Protein AF-A0A4Y2S0K5-F1 (afdb_monomer)

Sequence (128 aa):
MKYSIQKTEIFCYFPSHVEISGNETVDAIAKFASAFLPRTLPYRDIKKSLVSNLFSVWQQKWNLQANNKLHSVKPSIGLWPILPVGQVDVKLTRLRIGHTRFTHRHLFLGQRVPRCPTCPVGFTVHRI

pLDDT: mean 81.93, std 11.36, range [36.94, 96.75]

Organism: Araneus ventricosus (NCBI:txid182803)

Mean predicted aligned error: 14.89 Å

Solvent-accessible surface area (backbone atoms only — not comparable to full-atom values): 8302 Å² total; per-residue (Å²): 137,84,87,77,81,80,81,85,84,82,90,80,88,77,73,89,88,72,79,51,65,70,60,53,52,53,49,51,51,49,53,54,55,56,68,71,48,75,83,68,76,58,66,69,58,55,50,50,52,52,50,53,51,51,52,49,56,49,39,55,59,51,66,68,40,78,87,38,59,56,36,81,74,46,76,65,89,68,84,71,85,7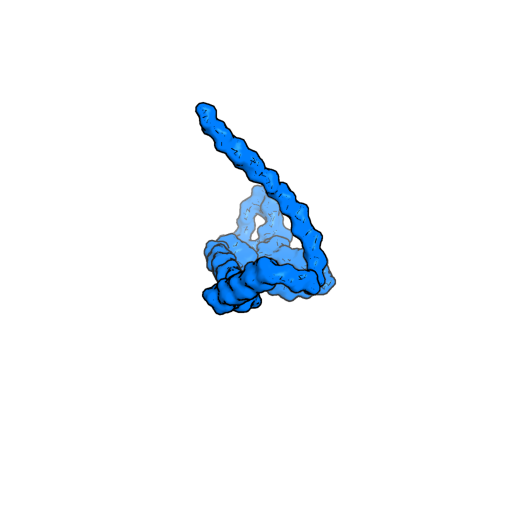9,64,96,46,67,73,56,50,55,54,50,52,32,52,66,56,34,64,41,69,88,55,42,45,30,70,81,68,77,47,72,81,63,53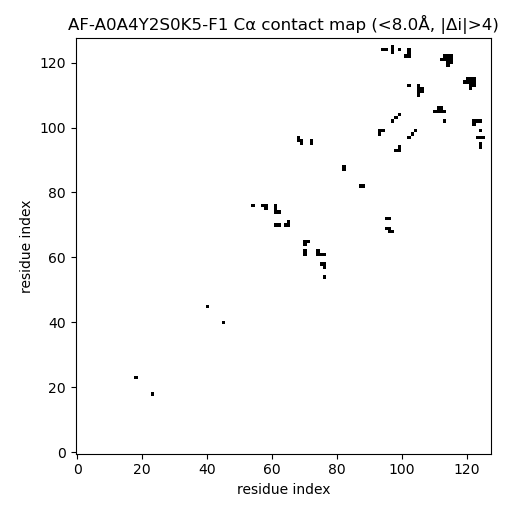,42,93,86,75,74,44,65,63,63,71,72,80,131

Secondary structure (DSSP, 8-state):
------PPP------TT---HHHHHHHHHHHHHHHSS--PPPHHHHHHHHHHHHHHHHHHHHHT-TT-HHHHH--S-SPPPPPS-HHHHHHHHHHHTT-SHHHHHHHHTTPPPPB-SSS-PBP-SS--

Radius of gyration: 32.95 Å; Cα contacts (8 Å, |Δi|>4): 56; chains: 1; bounding box: 65×52×85 Å

Structure (mmCIF, N/CA/C/O backbone):
data_AF-A0A4Y2S0K5-F1
#
_entry.id   AF-A0A4Y2S0K5-F1
#
loop_
_atom_site.group_PDB
_atom_site.id
_atom_site.type_symbol
_atom_site.label_atom_id
_atom_site.label_alt_id
_atom_site.label_comp_id
_atom_site.label_asym_id
_atom_site.label_entity_id
_atom_site.label_seq_id
_atom_site.pdbx_PDB_ins_code
_atom_site.Cartn_x
_atom_site.Cartn_y
_atom_site.Cartn_z
_atom_site.occupancy
_atom_site.B_iso_or_equiv
_atom_site.auth_seq_id
_atom_site.auth_comp_id
_atom_site.auth_asym_id
_atom_site.auth_atom_id
_atom_site.pdbx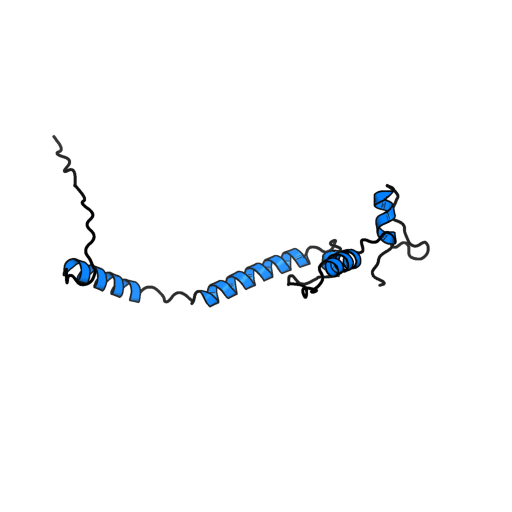_PDB_model_num
ATOM 1 N N . MET A 1 1 ? 43.615 40.748 -38.301 1.00 36.94 1 MET A N 1
ATOM 2 C CA . MET A 1 1 ? 42.308 40.297 -38.829 1.00 36.94 1 MET A CA 1
ATOM 3 C C . MET A 1 1 ? 42.240 38.781 -38.728 1.00 36.94 1 MET A C 1
ATOM 5 O O . MET A 1 1 ? 43.001 38.117 -39.416 1.00 36.94 1 MET A O 1
ATOM 9 N N . LYS A 1 2 ? 41.410 38.227 -37.835 1.00 41.44 2 LYS A N 1
ATOM 10 C CA . LYS A 1 2 ? 41.114 36.785 -37.806 1.00 41.44 2 LYS A CA 1
ATOM 11 C C . LYS A 1 2 ? 39.829 36.575 -38.605 1.00 41.44 2 LYS A C 1
ATOM 13 O O . LYS A 1 2 ? 38.783 37.055 -38.182 1.00 41.44 2 LYS A O 1
ATOM 18 N N . TYR A 1 3 ? 39.915 35.918 -39.758 1.00 44.47 3 TYR A N 1
ATOM 19 C CA . TYR A 1 3 ? 38.729 35.495 -40.499 1.00 44.47 3 TYR A CA 1
ATOM 20 C C . TYR A 1 3 ? 38.145 34.269 -39.793 1.00 44.47 3 TYR A C 1
ATOM 22 O O . TYR A 1 3 ? 38.788 33.225 -39.723 1.00 44.47 3 TYR A O 1
ATOM 30 N N . SER A 1 4 ? 36.957 34.425 -39.212 1.00 55.81 4 SER A N 1
ATOM 31 C CA . SER A 1 4 ? 36.176 33.308 -38.686 1.00 55.81 4 SER A CA 1
ATOM 32 C C . SER A 1 4 ? 35.359 32.736 -39.839 1.00 55.81 4 SER A C 1
ATOM 34 O O . SER A 1 4 ? 34.486 33.421 -40.372 1.00 55.81 4 SER A O 1
ATOM 36 N N . ILE A 1 5 ? 35.679 31.516 -40.270 1.00 63.56 5 ILE A N 1
ATOM 37 C CA . ILE A 1 5 ? 34.919 30.810 -41.305 1.00 63.56 5 ILE A CA 1
ATOM 38 C C . ILE A 1 5 ? 33.570 30.435 -40.685 1.00 63.56 5 ILE A C 1
ATOM 40 O O . ILE A 1 5 ? 33.503 29.584 -39.799 1.00 63.56 5 ILE A O 1
ATOM 44 N N . GLN A 1 6 ? 32.495 31.089 -41.123 1.00 62.91 6 GLN A N 1
ATOM 45 C CA . GLN A 1 6 ? 31.141 30.676 -40.767 1.00 62.91 6 GLN A CA 1
ATOM 46 C C . GLN A 1 6 ? 30.828 29.378 -41.515 1.00 62.91 6 GLN A C 1
ATOM 48 O O . GLN A 1 6 ? 30.751 29.361 -42.741 1.00 62.91 6 GLN A O 1
ATOM 53 N N . LYS A 1 7 ? 30.692 28.276 -40.777 1.00 74.88 7 LYS A N 1
ATOM 54 C CA . LYS A 1 7 ? 30.279 26.987 -41.328 1.00 74.88 7 LYS A CA 1
ATOM 55 C C . LYS A 1 7 ? 28.762 27.007 -41.519 1.00 74.88 7 LYS A C 1
ATOM 57 O O . LYS A 1 7 ? 28.024 27.136 -40.547 1.00 74.88 7 LYS A O 1
ATOM 62 N N . THR A 1 8 ? 28.296 26.894 -42.756 1.00 69.62 8 THR A N 1
ATOM 63 C CA . THR A 1 8 ? 26.880 26.690 -43.074 1.00 69.62 8 THR A CA 1
ATOM 64 C C . THR A 1 8 ? 26.576 25.194 -43.067 1.00 69.62 8 THR A C 1
ATOM 66 O O . THR A 1 8 ? 27.153 24.429 -43.836 1.00 69.62 8 THR A O 1
ATOM 69 N N . GLU A 1 9 ? 25.687 24.761 -42.174 1.00 73.75 9 GLU A N 1
ATOM 70 C CA . GLU A 1 9 ? 25.240 23.368 -42.079 1.00 73.75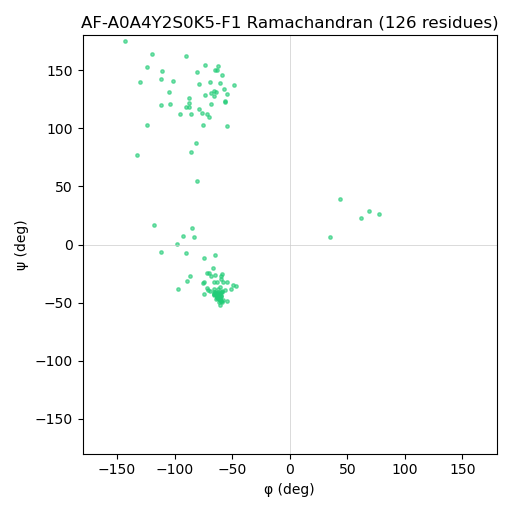 9 GLU A CA 1
ATOM 71 C C . GLU A 1 9 ? 23.840 23.241 -42.687 1.00 73.75 9 GLU A C 1
ATOM 73 O O . GLU A 1 9 ? 22.904 23.920 -42.267 1.00 73.75 9 GLU A O 1
ATOM 78 N N . ILE A 1 10 ? 23.709 22.391 -43.707 1.00 79.44 10 ILE A N 1
ATOM 79 C CA . ILE A 1 10 ? 22.442 22.101 -44.384 1.00 79.44 10 ILE A CA 1
ATOM 80 C C . ILE A 1 10 ? 22.064 20.661 -44.050 1.00 79.44 10 ILE A C 1
ATOM 82 O O . ILE A 1 10 ? 22.800 19.729 -44.373 1.00 79.44 10 ILE A O 1
ATOM 86 N N . PHE A 1 11 ? 20.906 20.475 -43.420 1.00 76.81 11 PHE A N 1
ATOM 87 C CA . PHE A 1 11 ? 20.337 19.153 -43.179 1.00 76.81 11 PHE A CA 1
ATOM 88 C C . PHE A 1 11 ? 19.494 18.738 -44.385 1.00 76.81 11 PHE A C 1
ATOM 90 O O . PHE A 1 11 ? 18.582 19.457 -44.789 1.00 76.81 11 PHE A O 1
ATOM 97 N N . CYS A 1 12 ? 19.781 17.570 -44.953 1.00 75.88 12 CYS A N 1
ATOM 98 C CA . CYS A 1 12 ? 18.973 16.958 -46.001 1.00 75.88 12 CYS A CA 1
ATOM 99 C C . CYS A 1 12 ? 18.666 15.505 -45.630 1.00 75.88 12 CYS A C 1
ATOM 101 O O . CYS A 1 12 ? 19.508 14.797 -45.078 1.00 75.88 12 CYS A O 1
ATOM 103 N N . TYR A 1 13 ? 17.435 15.079 -45.900 1.00 79.31 13 TYR A N 1
ATOM 104 C CA . TYR A 1 13 ? 16.998 13.702 -45.714 1.00 79.31 13 TYR A CA 1
ATOM 105 C C . TYR A 1 13 ? 16.896 13.030 -47.078 1.00 79.31 13 TYR A C 1
ATOM 107 O O . TYR A 1 13 ? 16.273 13.575 -47.990 1.00 79.31 13 TYR A O 1
ATOM 115 N N . PHE A 1 14 ? 17.480 11.841 -47.194 1.00 77.19 14 PHE A N 1
ATOM 116 C CA . PHE A 1 14 ? 17.372 11.005 -48.382 1.00 77.19 14 PHE A CA 1
ATOM 117 C C . PHE A 1 14 ? 16.560 9.747 -48.058 1.00 77.19 14 PHE A C 1
ATOM 119 O O . PHE A 1 14 ? 16.692 9.205 -46.957 1.00 77.19 14 PHE A O 1
ATOM 126 N N . PRO A 1 15 ? 15.724 9.270 -48.995 1.00 73.81 15 PRO A N 1
ATOM 127 C CA . PRO A 1 15 ? 14.994 8.022 -48.820 1.00 73.81 15 PRO A CA 1
ATOM 128 C C . PRO A 1 15 ? 15.950 6.825 -48.680 1.00 73.81 15 PRO A C 1
ATOM 130 O O . PRO A 1 15 ? 17.082 6.846 -49.164 1.00 73.81 15 PRO A O 1
ATOM 133 N N . SER A 1 16 ? 15.485 5.774 -47.999 1.00 67.69 16 SER A N 1
ATOM 134 C CA . SER A 1 16 ? 16.254 4.538 -47.789 1.00 67.69 16 SER A CA 1
ATOM 135 C C . SER A 1 16 ? 16.642 3.879 -49.123 1.00 67.69 16 SER A C 1
ATOM 137 O O . SER A 1 16 ? 15.848 3.904 -50.061 1.00 67.69 16 SER A O 1
ATOM 139 N N . HIS A 1 17 ? 17.821 3.242 -49.167 1.00 66.00 17 HIS A N 1
ATOM 140 C CA . HIS A 1 17 ? 18.382 2.474 -50.301 1.00 66.00 17 HIS A CA 1
ATOM 141 C C . HIS A 1 17 ? 18.988 3.262 -51.479 1.00 66.00 17 HIS A C 1
ATOM 143 O O . HIS A 1 17 ? 19.073 2.738 -52.583 1.00 66.00 17 HIS A O 1
ATOM 149 N N . VAL A 1 18 ? 19.478 4.485 -51.260 1.00 69.31 18 VAL A N 1
ATOM 150 C CA . VAL A 1 18 ? 20.174 5.269 -52.309 1.00 69.31 18 VAL A CA 1
ATOM 151 C C . VAL A 1 18 ? 21.683 4.935 -52.421 1.00 69.31 18 VAL A C 1
ATOM 153 O O . VAL A 1 18 ? 22.425 5.674 -53.048 1.00 69.31 18 VAL A O 1
ATOM 156 N N . GLU A 1 19 ? 22.163 3.833 -51.827 1.00 72.00 19 GLU A N 1
ATOM 157 C CA . GLU A 1 19 ? 23.574 3.368 -51.901 1.00 72.00 19 GLU A CA 1
ATOM 158 C C . GLU A 1 19 ? 24.628 4.487 -51.724 1.00 72.00 19 GLU A C 1
ATOM 160 O O . GLU A 1 19 ? 25.661 4.559 -52.394 1.00 72.00 19 GLU A O 1
ATOM 165 N N . ILE A 1 20 ? 24.361 5.426 -50.809 1.00 83.75 20 ILE A N 1
ATOM 166 C CA . ILE A 1 20 ? 25.313 6.488 -50.485 1.00 83.75 20 ILE A CA 1
ATOM 167 C C . ILE A 1 20 ? 26.408 5.859 -49.625 1.00 83.75 20 ILE A C 1
ATOM 169 O O . ILE A 1 20 ? 26.220 5.668 -48.425 1.00 83.75 20 ILE A O 1
ATOM 173 N N . SER A 1 21 ? 27.565 5.587 -50.228 1.00 83.62 21 SER A N 1
ATOM 174 C CA . SER A 1 21 ? 28.703 4.909 -49.583 1.00 83.62 21 SER A CA 1
ATOM 175 C C . SER A 1 21 ? 29.096 5.497 -48.213 1.00 83.62 21 SER A C 1
ATOM 177 O O . SER A 1 21 ? 29.438 4.759 -47.286 1.00 83.62 21 SER A O 1
ATOM 179 N N . GLY A 1 22 ? 28.978 6.819 -48.033 1.00 83.88 22 GLY A N 1
ATOM 180 C CA . GLY A 1 22 ? 29.198 7.486 -46.741 1.00 83.88 22 GLY A CA 1
ATOM 181 C C . GLY A 1 22 ? 28.172 7.112 -45.660 1.00 83.88 22 GLY A C 1
ATOM 182 O O . GLY A 1 22 ? 28.532 6.915 -44.502 1.00 83.88 22 GLY A O 1
ATOM 183 N N . ASN A 1 23 ? 26.898 6.958 -46.026 1.00 84.31 23 ASN A N 1
ATOM 184 C CA . ASN A 1 23 ? 25.861 6.509 -45.095 1.00 84.31 23 ASN A CA 1
ATOM 185 C C . ASN A 1 23 ? 26.025 5.026 -44.764 1.00 84.31 23 ASN A C 1
ATOM 187 O O . ASN A 1 23 ? 25.829 4.639 -43.618 1.00 84.31 23 ASN A O 1
ATOM 191 N N . GLU A 1 24 ? 26.418 4.206 -45.739 1.00 86.88 24 GLU A N 1
ATOM 192 C CA . GLU A 1 24 ? 26.666 2.776 -45.531 1.00 86.88 24 GLU A CA 1
ATOM 193 C C . GLU A 1 24 ? 27.843 2.527 -44.591 1.00 86.88 24 GLU A C 1
ATOM 195 O O . GLU A 1 24 ? 27.768 1.667 -43.718 1.00 86.88 24 GLU A O 1
ATOM 200 N N . THR A 1 25 ? 28.921 3.304 -44.723 1.00 88.00 25 THR A N 1
ATOM 201 C CA . THR A 1 25 ? 30.064 3.222 -43.804 1.00 88.00 25 THR A CA 1
ATOM 202 C C . THR A 1 25 ? 29.687 3.660 -42.395 1.00 88.00 25 THR A C 1
ATOM 204 O O . THR A 1 25 ? 30.029 2.969 -41.436 1.00 88.00 25 THR A O 1
ATOM 207 N N . VAL A 1 26 ? 28.937 4.756 -42.246 1.00 87.25 26 VAL A N 1
ATOM 208 C CA . VAL A 1 26 ? 28.419 5.185 -40.935 1.00 87.25 26 VAL A CA 1
ATOM 209 C C . VAL A 1 26 ? 27.491 4.125 -40.334 1.00 87.25 26 VAL A C 1
ATOM 211 O O . VAL A 1 26 ? 27.621 3.806 -39.153 1.00 87.25 26 VAL A O 1
ATOM 214 N N . ASP A 1 27 ? 26.605 3.532 -41.133 1.00 85.69 27 ASP A N 1
ATOM 215 C CA . ASP A 1 27 ? 25.695 2.468 -40.703 1.00 85.69 27 ASP A CA 1
ATOM 216 C C . ASP A 1 27 ? 26.450 1.185 -40.314 1.00 85.69 27 ASP A C 1
ATOM 218 O O . ASP A 1 27 ? 26.166 0.585 -39.277 1.00 85.69 27 ASP A O 1
ATOM 222 N N . ALA A 1 28 ? 27.480 0.794 -41.070 1.00 87.38 28 ALA A N 1
ATOM 223 C CA . ALA A 1 28 ? 28.342 -0.341 -40.745 1.00 87.38 28 ALA A CA 1
ATOM 224 C C . ALA A 1 28 ? 29.103 -0.123 -39.427 1.00 87.38 28 ALA A C 1
ATOM 226 O O . ALA A 1 28 ? 29.157 -1.026 -38.590 1.00 87.38 28 ALA A O 1
ATOM 227 N N . ILE A 1 29 ? 29.637 1.082 -39.204 1.00 86.69 29 ILE A N 1
ATOM 228 C CA . ILE A 1 29 ? 30.315 1.450 -37.953 1.00 86.69 29 ILE A CA 1
ATOM 229 C C . ILE A 1 29 ? 29.320 1.468 -36.788 1.00 86.69 29 ILE A C 1
ATOM 231 O O . ILE A 1 29 ? 29.627 0.941 -35.720 1.00 86.69 29 ILE A O 1
ATOM 235 N N . ALA A 1 30 ? 28.118 2.018 -36.981 1.00 86.62 30 ALA A N 1
ATOM 236 C CA . ALA A 1 30 ? 27.074 2.037 -35.959 1.00 86.62 30 ALA A CA 1
ATOM 237 C C . ALA A 1 30 ? 26.626 0.616 -35.579 1.00 86.62 30 ALA A C 1
ATOM 239 O O . ALA A 1 30 ? 26.516 0.295 -34.394 1.00 86.62 30 ALA A O 1
ATOM 240 N N . LYS A 1 31 ? 26.434 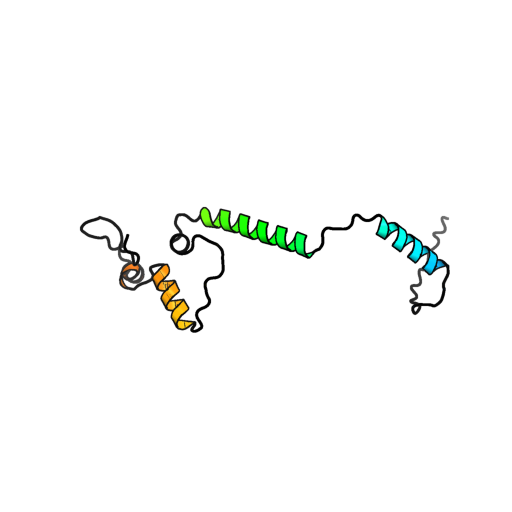-0.264 -36.571 1.00 85.00 31 LYS A N 1
ATOM 241 C CA . LYS A 1 31 ? 26.123 -1.688 -36.368 1.00 85.00 31 LYS A CA 1
ATOM 242 C C . LYS A 1 31 ? 27.244 -2.414 -35.632 1.00 85.00 31 LYS A C 1
ATOM 244 O O . LYS A 1 31 ? 26.965 -3.152 -34.689 1.00 85.00 31 LYS A O 1
ATOM 249 N N . PHE A 1 32 ? 28.496 -2.176 -36.022 1.00 84.00 32 PHE A N 1
ATOM 250 C CA . PHE A 1 32 ? 29.665 -2.736 -35.350 1.00 84.00 32 PHE A CA 1
ATOM 251 C C . PHE A 1 32 ? 29.717 -2.276 -33.890 1.00 84.00 32 PHE A C 1
ATOM 253 O O . PHE A 1 32 ? 29.726 -3.113 -32.996 1.00 84.00 32 PHE A O 1
ATOM 260 N N . ALA A 1 33 ? 29.628 -0.970 -33.627 1.00 81.38 33 ALA A N 1
ATOM 261 C CA . ALA A 1 33 ? 29.612 -0.410 -32.276 1.00 81.38 33 ALA A CA 1
ATOM 262 C C . ALA A 1 33 ? 28.450 -0.950 -31.421 1.00 81.38 33 ALA A C 1
ATOM 264 O O . ALA A 1 33 ? 28.646 -1.285 -30.252 1.00 81.38 33 ALA A O 1
ATOM 265 N N . SER A 1 34 ? 27.256 -1.107 -32.004 1.00 77.56 34 SER A N 1
ATOM 266 C CA . SER A 1 34 ? 26.100 -1.697 -31.320 1.00 77.56 34 SER A CA 1
ATOM 267 C C . SER A 1 34 ? 26.303 -3.169 -30.962 1.00 77.56 34 SER A C 1
ATOM 269 O O . SER A 1 34 ? 25.686 -3.631 -30.004 1.00 77.56 34 SER A O 1
ATOM 271 N N . ALA A 1 35 ? 27.141 -3.912 -31.691 1.00 73.12 35 ALA A N 1
ATOM 272 C CA . ALA A 1 35 ? 27.442 -5.306 -31.372 1.00 73.12 35 ALA A CA 1
ATOM 273 C C . ALA A 1 35 ? 28.318 -5.446 -30.113 1.00 73.12 35 ALA A C 1
ATOM 275 O O . ALA A 1 35 ? 28.256 -6.475 -29.443 1.00 73.12 35 ALA A O 1
ATOM 276 N N . PHE A 1 36 ? 29.087 -4.406 -29.762 1.00 70.31 36 PHE A N 1
ATOM 277 C CA . PHE A 1 36 ? 29.892 -4.355 -28.533 1.00 70.31 36 PHE A CA 1
ATOM 278 C C . PHE A 1 36 ? 29.145 -3.768 -27.337 1.00 70.31 36 PHE A C 1
ATOM 280 O O . PHE A 1 36 ? 29.660 -3.815 -26.218 1.00 70.31 36 PHE A O 1
ATOM 287 N N . LEU A 1 37 ? 27.938 -3.227 -27.533 1.00 66.38 37 LEU A N 1
ATOM 288 C CA . LEU A 1 37 ? 27.106 -2.844 -26.403 1.00 66.38 37 LEU A CA 1
ATOM 289 C C . LEU A 1 37 ? 26.707 -4.117 -25.647 1.00 66.38 37 LEU A C 1
ATOM 291 O O . LEU A 1 37 ? 26.191 -5.055 -26.264 1.00 66.38 37 LEU A O 1
ATOM 295 N N . PRO A 1 38 ? 26.930 -4.183 -24.320 1.00 67.44 38 PRO A N 1
ATOM 296 C CA . PRO A 1 38 ? 26.509 -5.332 -23.541 1.00 67.44 38 PRO A CA 1
ATOM 297 C C . PRO A 1 38 ? 25.018 -5.538 -23.774 1.00 67.44 38 PRO A C 1
ATOM 299 O O . PRO A 1 38 ? 24.234 -4.592 -23.672 1.00 67.44 38 PRO A O 1
ATOM 302 N N . ARG A 1 39 ? 24.638 -6.776 -24.112 1.00 66.81 39 ARG A N 1
ATOM 303 C CA . ARG A 1 39 ? 23.237 -7.173 -24.251 1.00 66.81 39 ARG A CA 1
ATOM 304 C C . ARG A 1 39 ? 22.545 -6.813 -22.942 1.00 66.81 39 ARG A C 1
ATOM 306 O O . ARG A 1 39 ? 22.746 -7.470 -21.921 1.00 66.81 39 ARG A O 1
ATOM 313 N N . THR A 1 40 ? 21.805 -5.712 -22.952 1.00 69.56 40 THR A N 1
ATOM 314 C CA . THR A 1 40 ? 21.090 -5.236 -21.777 1.00 69.56 40 THR A CA 1
ATOM 315 C C . THR A 1 40 ? 20.101 -6.318 -21.370 1.00 69.56 40 THR A C 1
ATOM 317 O O . THR A 1 40 ? 19.505 -6.981 -22.224 1.00 69.56 40 THR A O 1
ATOM 320 N N . LEU A 1 41 ? 19.971 -6.549 -20.058 1.00 75.19 41 LEU A N 1
ATOM 321 C CA . LEU A 1 41 ? 18.985 -7.496 -19.539 1.00 75.19 41 LEU A CA 1
ATOM 322 C C . LEU A 1 41 ? 17.630 -7.199 -20.194 1.00 75.19 41 LEU A C 1
ATOM 324 O O . LEU A 1 41 ? 17.272 -6.022 -20.339 1.00 75.19 41 LEU A O 1
ATOM 328 N N . PRO A 1 42 ? 16.876 -8.228 -20.615 1.00 83.19 42 PRO A N 1
ATOM 329 C CA . PRO A 1 42 ? 15.622 -7.999 -21.304 1.00 83.19 42 PRO A CA 1
ATOM 330 C C . PRO A 1 42 ? 14.725 -7.148 -20.409 1.00 83.19 42 PRO A C 1
ATOM 332 O O . PRO A 1 42 ? 14.579 -7.402 -19.213 1.00 83.19 42 PRO A O 1
ATOM 335 N N . TYR A 1 43 ? 14.109 -6.125 -20.999 1.00 83.69 43 TYR A N 1
ATOM 336 C CA . TYR A 1 43 ? 13.297 -5.134 -20.288 1.00 83.69 43 TYR A CA 1
ATOM 337 C C . TYR A 1 43 ? 12.303 -5.756 -19.289 1.00 83.69 43 TYR A C 1
ATOM 339 O O . TYR A 1 43 ? 12.070 -5.208 -18.212 1.00 83.69 43 TYR A O 1
ATOM 347 N N . ARG A 1 44 ? 11.735 -6.923 -19.625 1.00 87.56 44 ARG A N 1
ATOM 348 C CA . ARG A 1 44 ? 10.801 -7.665 -18.764 1.00 87.56 44 ARG A CA 1
ATOM 349 C C . ARG A 1 44 ? 11.412 -8.039 -17.413 1.00 87.56 44 ARG A C 1
ATOM 351 O O . ARG A 1 44 ? 10.732 -7.891 -16.398 1.00 87.56 44 ARG A O 1
ATOM 358 N N . ASP A 1 45 ? 12.671 -8.458 -17.392 1.00 87.12 45 ASP A N 1
ATOM 359 C CA . ASP A 1 45 ? 13.356 -8.895 -16.175 1.00 87.12 45 ASP A CA 1
ATOM 360 C C . ASP A 1 45 ? 13.719 -7.700 -15.297 1.00 87.12 45 ASP A C 1
ATOM 362 O O . ASP A 1 45 ? 13.453 -7.713 -14.092 1.00 87.12 45 ASP A O 1
ATOM 366 N N . ILE A 1 46 ? 14.211 -6.616 -15.910 1.00 88.81 46 ILE A N 1
ATOM 367 C CA . ILE A 1 46 ? 14.463 -5.345 -15.215 1.00 88.81 46 ILE A CA 1
ATOM 368 C C . ILE A 1 46 ? 13.163 -4.823 -14.597 1.00 88.81 46 ILE A C 1
ATOM 370 O O . ILE A 1 46 ? 13.118 -4.510 -13.407 1.00 88.81 46 ILE A O 1
ATOM 374 N N . LYS A 1 47 ? 12.077 -4.781 -15.381 1.00 91.88 47 LYS A N 1
ATOM 375 C CA . LYS A 1 47 ? 10.759 -4.341 -14.915 1.00 91.88 47 LYS A CA 1
ATOM 376 C C . LYS A 1 47 ? 10.272 -5.191 -13.744 1.00 91.88 47 LYS A C 1
ATOM 378 O O . LYS A 1 47 ? 9.819 -4.637 -12.746 1.00 91.88 47 LYS A O 1
ATOM 383 N N . LYS A 1 48 ? 10.363 -6.520 -13.849 1.00 92.81 48 LYS A N 1
ATOM 384 C CA . LYS A 1 48 ? 9.931 -7.443 -12.791 1.00 92.81 48 LYS A CA 1
ATOM 385 C C . LYS A 1 48 ? 10.719 -7.214 -11.502 1.00 92.81 48 LYS A C 1
ATOM 387 O O . LYS A 1 48 ? 10.107 -7.098 -10.443 1.00 92.81 48 LYS A O 1
ATOM 392 N N . SER A 1 49 ? 12.043 -7.106 -11.598 1.00 91.19 49 SER A N 1
ATOM 393 C CA . SER A 1 49 ? 12.917 -6.845 -10.450 1.00 91.19 49 SER A CA 1
ATOM 394 C C . SER A 1 49 ? 12.588 -5.507 -9.786 1.0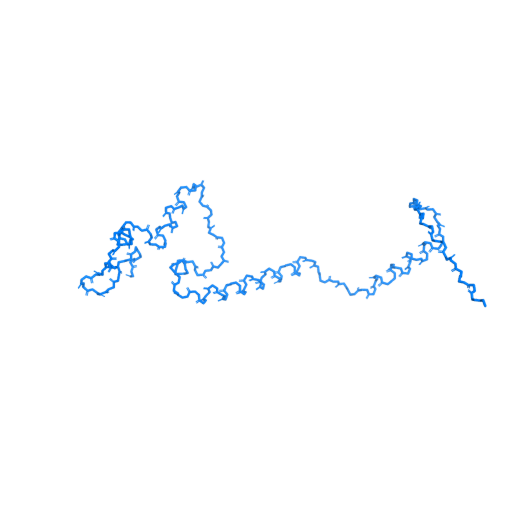0 91.19 49 SER A C 1
ATOM 396 O O . SER A 1 49 ? 12.361 -5.447 -8.579 1.00 91.19 49 SER A O 1
ATOM 398 N N . LEU A 1 50 ? 12.444 -4.441 -10.576 1.00 94.06 50 LEU A N 1
ATOM 399 C CA . LEU A 1 50 ? 12.135 -3.105 -10.068 1.00 94.06 50 LEU A CA 1
ATOM 400 C C . LEU A 1 50 ? 10.771 -3.051 -9.370 1.00 94.06 50 LEU A C 1
ATOM 402 O O . LEU A 1 50 ? 10.665 -2.522 -8.265 1.00 94.06 50 LEU A O 1
ATOM 406 N N . VAL A 1 51 ? 9.740 -3.646 -9.976 1.00 94.06 51 VAL A N 1
ATOM 407 C CA . VAL A 1 51 ? 8.402 -3.735 -9.376 1.00 94.06 51 VAL A CA 1
ATOM 408 C C . VAL A 1 51 ? 8.441 -4.558 -8.087 1.00 94.06 51 VAL A C 1
ATOM 410 O O . VAL A 1 51 ? 7.900 -4.121 -7.075 1.00 94.06 51 VAL A O 1
ATOM 413 N N . SER A 1 52 ? 9.121 -5.707 -8.085 1.00 93.50 52 SER A N 1
ATOM 414 C CA . SER A 1 52 ? 9.272 -6.548 -6.891 1.00 93.50 52 SER A CA 1
ATOM 415 C C . SER A 1 52 ? 9.961 -5.801 -5.747 1.00 93.50 52 SER A C 1
ATOM 417 O O . SER A 1 52 ? 9.494 -5.838 -4.609 1.00 93.50 52 SER A O 1
ATOM 419 N N . ASN A 1 53 ? 11.038 -5.074 -6.046 1.00 95.69 53 ASN A N 1
ATOM 420 C CA . ASN A 1 53 ? 11.756 -4.272 -5.058 1.00 95.69 53 ASN A CA 1
ATOM 421 C C . ASN A 1 53 ? 10.885 -3.137 -4.511 1.00 95.69 53 ASN A C 1
ATOM 423 O O . ASN A 1 53 ? 10.853 -2.920 -3.301 1.00 95.69 53 ASN A O 1
ATOM 427 N N . LEU A 1 54 ? 10.119 -2.461 -5.373 1.00 95.88 54 LEU A N 1
ATOM 428 C CA . LEU A 1 54 ? 9.176 -1.428 -4.949 1.00 95.88 54 LEU A CA 1
ATOM 429 C C . LEU A 1 54 ? 8.116 -1.989 -3.990 1.00 95.88 54 LEU A C 1
ATOM 431 O O . LEU A 1 54 ? 7.906 -1.424 -2.916 1.00 95.88 54 LEU A O 1
ATOM 435 N N . PHE A 1 55 ? 7.491 -3.119 -4.340 1.00 95.25 55 PHE A N 1
ATOM 436 C CA . PHE A 1 55 ? 6.513 -3.783 -3.474 1.00 95.25 55 PHE A CA 1
ATOM 437 C C . PHE A 1 55 ? 7.129 -4.239 -2.151 1.00 95.25 55 PHE A C 1
ATOM 439 O O . PHE A 1 55 ? 6.491 -4.088 -1.114 1.00 95.25 55 PHE A O 1
ATOM 446 N N . SER A 1 56 ? 8.369 -4.733 -2.162 1.00 95.25 56 SER A N 1
ATOM 447 C CA . SER A 1 56 ? 9.094 -5.114 -0.946 1.00 95.25 56 SER A CA 1
ATOM 448 C C . SER A 1 56 ? 9.303 -3.920 -0.010 1.00 95.25 56 SER A C 1
ATOM 450 O O . SER A 1 56 ? 8.934 -3.976 1.163 1.00 95.25 56 SER A O 1
ATOM 452 N N . VAL A 1 57 ? 9.794 -2.791 -0.532 1.00 96.75 57 VAL A N 1
ATOM 453 C CA . VAL A 1 57 ? 9.986 -1.560 0.257 1.00 96.75 57 VAL A CA 1
ATOM 454 C C . VAL A 1 57 ? 8.655 -1.037 0.795 1.00 96.75 57 VAL A C 1
ATOM 456 O O . VAL A 1 57 ? 8.564 -0.603 1.945 1.00 96.75 57 VAL A O 1
ATOM 459 N N . TRP A 1 58 ? 7.597 -1.081 -0.014 1.00 96.06 58 TRP A N 1
ATOM 460 C CA . TRP A 1 58 ? 6.267 -0.699 0.445 1.00 96.06 58 TRP A CA 1
ATOM 461 C C . TRP A 1 58 ? 5.782 -1.625 1.556 1.00 96.06 58 TRP A C 1
ATOM 463 O O . TRP A 1 58 ? 5.319 -1.134 2.583 1.00 96.06 58 TRP A O 1
ATOM 473 N N . GLN A 1 59 ? 5.934 -2.940 1.392 1.00 96.31 59 GLN A N 1
ATOM 474 C CA . GLN A 1 59 ? 5.535 -3.934 2.383 1.00 96.31 59 GLN A CA 1
ATOM 475 C C . GLN A 1 59 ? 6.275 -3.726 3.705 1.00 96.31 59 GLN A C 1
ATOM 477 O O . GLN A 1 59 ? 5.655 -3.778 4.761 1.00 96.31 59 GLN A O 1
ATOM 482 N N . GLN A 1 60 ? 7.571 -3.414 3.659 1.00 96.00 60 GLN A N 1
ATOM 483 C CA . GLN A 1 60 ? 8.346 -3.061 4.848 1.00 96.00 60 GLN A CA 1
ATOM 484 C C . GLN A 1 60 ? 7.772 -1.827 5.548 1.00 96.00 60 GLN A C 1
ATOM 486 O O . GLN A 1 60 ? 7.520 -1.872 6.749 1.00 96.00 60 GLN A O 1
ATOM 491 N N . LYS A 1 61 ? 7.486 -0.746 4.810 1.00 95.06 61 LYS A N 1
ATOM 492 C CA . LYS A 1 61 ? 6.848 0.453 5.385 1.00 95.06 61 LYS A CA 1
ATOM 493 C C . LYS A 1 61 ? 5.471 0.158 5.971 1.00 95.06 61 LYS A C 1
ATOM 495 O O . LYS A 1 61 ? 5.104 0.738 6.990 1.00 95.06 61 LYS A O 1
ATOM 500 N N . TRP A 1 62 ? 4.713 -0.725 5.331 1.00 95.31 62 TRP A N 1
ATOM 501 C CA . TRP A 1 62 ? 3.396 -1.132 5.795 1.00 95.31 62 TRP A CA 1
ATOM 502 C C . TRP A 1 62 ? 3.461 -1.969 7.067 1.00 95.31 62 TRP A C 1
ATOM 504 O O . TRP A 1 62 ? 2.711 -1.683 7.992 1.00 95.31 62 TRP A O 1
ATOM 514 N N . ASN A 1 63 ? 4.429 -2.879 7.179 1.00 94.56 63 ASN A N 1
ATOM 515 C CA . ASN A 1 63 ? 4.674 -3.656 8.396 1.00 94.56 63 ASN A CA 1
ATOM 516 C C . ASN A 1 63 ? 4.995 -2.770 9.612 1.00 94.56 63 ASN A C 1
ATOM 518 O O . ASN A 1 63 ? 4.713 -3.152 10.745 1.00 94.56 63 ASN A O 1
ATOM 522 N N . LEU A 1 64 ? 5.550 -1.572 9.395 1.00 94.94 64 LEU A N 1
ATOM 523 C CA . LEU A 1 64 ? 5.798 -0.597 10.463 1.00 94.94 64 LEU A CA 1
ATOM 524 C C . LEU A 1 64 ? 4.515 0.096 10.963 1.00 94.94 64 LEU A C 1
ATOM 526 O O . LEU A 1 64 ? 4.542 0.760 11.998 1.00 94.94 64 LEU A O 1
ATOM 530 N N . GLN A 1 65 ? 3.379 -0.041 10.270 1.00 92.25 65 GLN A N 1
ATOM 531 C CA . GLN A 1 65 ? 2.103 0.588 10.636 1.00 92.25 65 GLN A CA 1
ATOM 532 C C . GLN A 1 65 ? 1.360 -0.185 11.742 1.00 92.25 65 GLN A C 1
ATOM 534 O O . GLN A 1 65 ? 0.182 -0.515 11.601 1.00 92.25 65 GLN A O 1
ATOM 539 N N . ALA A 1 66 ? 2.024 -0.432 12.876 1.00 79.94 66 ALA A N 1
ATOM 540 C CA . ALA A 1 66 ? 1.494 -1.237 13.984 1.00 79.94 66 ALA A CA 1
ATOM 541 C C . ALA A 1 66 ? 0.184 -0.691 14.593 1.00 79.94 66 ALA A C 1
ATOM 543 O O . ALA A 1 66 ? -0.660 -1.462 15.040 1.00 79.94 66 ALA A O 1
ATOM 544 N N . ASN A 1 67 ? -0.024 0.631 14.557 1.00 84.94 67 ASN A N 1
ATOM 545 C CA . ASN A 1 67 ? -1.219 1.291 15.105 1.00 84.94 67 ASN A CA 1
ATOM 546 C C . ASN A 1 67 ? -2.344 1.498 14.074 1.00 84.94 67 ASN A C 1
ATOM 548 O O . ASN A 1 67 ? -3.336 2.175 14.352 1.00 84.94 67 ASN A O 1
ATOM 552 N N . ASN A 1 68 ? -2.205 0.956 12.864 1.00 86.88 68 ASN A N 1
ATOM 553 C CA . ASN A 1 68 ? -3.205 1.113 11.820 1.00 86.88 68 ASN A CA 1
ATOM 554 C C . ASN A 1 68 ? -4.237 -0.023 11.880 1.00 86.88 68 ASN A C 1
ATOM 556 O O . ASN A 1 68 ? -3.917 -1.182 11.627 1.00 86.88 68 ASN A O 1
ATOM 560 N N . LYS A 1 69 ? -5.511 0.321 12.119 1.00 84.56 69 LYS A N 1
ATOM 561 C CA . LYS A 1 69 ? -6.632 -0.640 12.133 1.00 84.56 69 LYS A CA 1
ATOM 562 C C . LYS A 1 69 ? -6.728 -1.466 10.845 1.00 84.56 69 LYS A C 1
ATOM 564 O O . LYS A 1 69 ? -7.162 -2.611 10.881 1.00 84.56 69 LYS A O 1
ATOM 569 N N . LEU A 1 70 ? -6.348 -0.889 9.704 1.00 87.12 70 LEU A N 1
ATOM 570 C CA . LEU A 1 70 ? -6.355 -1.585 8.421 1.00 87.12 70 LEU A CA 1
ATOM 571 C C . LEU A 1 70 ? -5.204 -2.592 8.306 1.00 87.12 70 LEU A C 1
ATOM 573 O O . LEU A 1 70 ? -5.400 -3.629 7.679 1.00 87.12 70 LEU A O 1
ATOM 577 N N . HIS A 1 71 ? -4.047 -2.332 8.923 1.00 89.94 71 HIS A N 1
ATOM 578 C CA . HIS A 1 71 ? -2.909 -3.259 8.912 1.00 89.94 71 HIS A CA 1
ATOM 579 C C . HIS A 1 71 ? -3.259 -4.585 9.589 1.00 89.94 71 HIS A C 1
ATOM 581 O O . HIS A 1 71 ? -2.979 -5.643 9.033 1.00 89.94 71 HIS A O 1
ATOM 587 N N . SER A 1 72 ? -3.981 -4.542 10.714 1.00 86.56 72 SER A N 1
ATOM 588 C CA . SER A 1 72 ? -4.465 -5.748 11.401 1.00 86.56 72 SER A CA 1
ATOM 589 C C . SER A 1 72 ? -5.349 -6.637 10.520 1.00 86.56 72 SER A C 1
ATOM 591 O O . SER A 1 72 ? -5.334 -7.853 10.662 1.00 86.56 72 SER A O 1
ATOM 593 N N . VAL A 1 73 ? -6.114 -6.046 9.597 1.00 86.50 73 VAL A N 1
ATOM 594 C CA . VAL A 1 73 ? -6.988 -6.789 8.672 1.00 86.50 73 VAL A CA 1
ATOM 595 C C . VAL A 1 73 ? -6.254 -7.185 7.391 1.00 86.50 73 VAL A C 1
ATOM 597 O O . VAL A 1 73 ? -6.578 -8.190 6.761 1.00 86.50 73 VAL A O 1
ATOM 600 N N . LYS A 1 74 ? -5.298 -6.361 6.962 1.00 88.31 74 LYS A N 1
ATOM 601 C CA . LYS A 1 74 ? -4.615 -6.464 5.677 1.00 88.31 74 LYS A CA 1
ATOM 602 C C . LYS A 1 74 ? -3.107 -6.346 5.880 1.00 88.31 74 LYS A C 1
ATOM 604 O O . LYS A 1 74 ? -2.549 -5.298 5.571 1.00 88.31 74 LYS A O 1
ATOM 609 N N . PRO A 1 75 ? -2.423 -7.393 6.350 1.00 89.62 75 PRO A N 1
ATOM 610 C CA . PRO A 1 75 ? -0.985 -7.322 6.581 1.00 89.62 75 PRO A CA 1
ATOM 611 C C . PRO A 1 75 ? -0.187 -7.259 5.274 1.00 89.62 75 PRO A C 1
ATOM 613 O O . PRO A 1 75 ? 0.904 -6.712 5.270 1.00 89.62 75 PRO A O 1
ATOM 616 N N . SER A 1 76 ? -0.710 -7.749 4.143 1.00 90.81 76 SER A N 1
ATOM 617 C CA . SER A 1 76 ? 0.001 -7.718 2.858 1.00 90.81 76 SER A CA 1
ATOM 618 C C . SER A 1 76 ? -0.467 -6.593 1.929 1.00 90.81 76 SER A C 1
ATOM 620 O O . SER A 1 76 ? -1.661 -6.300 1.785 1.00 90.81 76 SER A O 1
ATOM 622 N N . ILE A 1 77 ? 0.472 -5.969 1.223 1.00 87.62 77 ILE A N 1
ATOM 623 C CA . ILE A 1 77 ? 0.202 -5.031 0.137 1.00 87.62 77 ILE A CA 1
ATOM 624 C C . ILE A 1 77 ? -0.083 -5.833 -1.132 1.00 87.62 77 ILE A C 1
ATOM 626 O O . ILE A 1 77 ? 0.792 -6.125 -1.934 1.00 87.62 77 ILE A O 1
ATOM 630 N N . GLY A 1 78 ? -1.349 -6.193 -1.306 1.00 85.25 78 GLY A N 1
ATOM 631 C CA . GLY A 1 78 ? -1.892 -6.714 -2.557 1.00 85.25 78 GLY A CA 1
ATOM 632 C C . GLY A 1 78 ? -3.311 -6.216 -2.807 1.00 85.25 78 GLY A C 1
ATOM 633 O O . GLY A 1 78 ? -3.898 -5.528 -1.963 1.00 85.25 78 GLY A O 1
ATOM 634 N N . LEU A 1 79 ? -3.860 -6.554 -3.969 1.00 80.25 79 LEU A N 1
ATOM 635 C CA . LEU A 1 79 ? -5.268 -6.310 -4.263 1.00 80.25 79 LEU A CA 1
ATOM 636 C C . LEU A 1 79 ? -6.141 -7.232 -3.406 1.00 80.25 79 LEU A C 1
ATOM 638 O O . LEU A 1 79 ? -5.823 -8.403 -3.210 1.00 80.25 79 LEU A O 1
ATOM 642 N N . TRP A 1 80 ? -7.247 -6.693 -2.897 1.00 76.31 80 TRP A N 1
ATOM 643 C CA . TRP A 1 80 ? -8.334 -7.533 -2.402 1.00 76.31 80 TRP A CA 1
ATOM 644 C C . TRP A 1 80 ? -9.068 -8.157 -3.596 1.00 76.31 80 TRP A C 1
ATOM 646 O O . TRP A 1 80 ? -9.065 -7.558 -4.675 1.00 76.31 80 TRP A O 1
ATOM 656 N N . PRO A 1 81 ? -9.730 -9.315 -3.419 1.00 75.50 81 PRO A N 1
ATOM 657 C CA . PRO A 1 81 ? -10.689 -9.774 -4.407 1.00 75.50 81 PRO A CA 1
ATOM 658 C C . PRO A 1 81 ? -11.729 -8.669 -4.601 1.00 75.50 81 PRO A C 1
ATOM 660 O O . PRO A 1 81 ? -12.327 -8.206 -3.627 1.00 75.50 81 PRO A O 1
ATOM 663 N N . ILE A 1 82 ? -11.886 -8.215 -5.841 1.00 72.88 82 ILE A N 1
ATOM 664 C CA . ILE A 1 82 ? -12.879 -7.205 -6.202 1.00 72.88 82 ILE A CA 1
ATOM 665 C C . ILE A 1 82 ? -14.245 -7.865 -6.037 1.00 72.88 82 ILE A C 1
ATOM 667 O O . ILE A 1 82 ? -14.505 -8.890 -6.672 1.00 72.88 82 ILE A O 1
ATOM 671 N N . LEU A 1 83 ? -15.111 -7.313 -5.183 1.00 72.75 83 LEU A N 1
ATOM 672 C CA . LEU A 1 83 ? -16.492 -7.768 -5.152 1.00 72.75 83 LEU A CA 1
ATOM 673 C C . LEU A 1 83 ? -17.236 -7.121 -6.327 1.00 72.75 83 LEU A C 1
ATOM 675 O O . LEU A 1 83 ? -17.073 -5.931 -6.588 1.00 72.75 83 LEU A O 1
ATOM 679 N N . PRO A 1 84 ? -18.095 -7.866 -7.037 1.00 70.00 84 PRO A N 1
ATOM 680 C CA . PRO A 1 84 ? -18.822 -7.346 -8.197 1.00 70.00 84 PRO A CA 1
ATOM 681 C C . PRO A 1 84 ? -19.823 -6.228 -7.848 1.00 70.00 84 PRO A C 1
ATOM 683 O O . PRO A 1 84 ? -20.371 -5.590 -8.742 1.00 70.00 84 PRO A O 1
ATOM 686 N N . VAL A 1 85 ? -20.068 -5.966 -6.557 1.00 77.38 85 VAL A N 1
ATOM 687 C CA . VAL A 1 85 ? -21.027 -4.967 -6.074 1.00 77.38 85 VAL A CA 1
ATOM 688 C C . VAL A 1 85 ? -20.324 -3.974 -5.147 1.00 77.38 85 VAL A C 1
ATOM 690 O O . VAL A 1 85 ? -20.124 -4.246 -3.962 1.00 77.38 85 VAL A O 1
ATOM 693 N N . GLY A 1 86 ? -20.031 -2.771 -5.648 1.00 71.25 86 GLY A N 1
ATOM 694 C CA . GLY A 1 86 ? -19.296 -1.746 -4.890 1.00 71.25 86 GLY A CA 1
ATOM 695 C C . GLY A 1 86 ? -19.957 -1.312 -3.569 1.00 71.25 86 GLY A C 1
ATOM 696 O O . GLY A 1 86 ? -19.271 -0.920 -2.625 1.00 71.25 86 GLY A O 1
ATOM 697 N N . GLN A 1 87 ? -21.286 -1.435 -3.430 1.00 73.81 87 GLN A N 1
ATOM 698 C CA . GLN A 1 87 ? -21.960 -1.169 -2.147 1.00 73.81 87 GLN A CA 1
ATOM 699 C C . GLN A 1 87 ? -21.566 -2.169 -1.047 1.00 73.81 87 GLN A C 1
ATOM 701 O O . GLN A 1 87 ? -21.525 -1.806 0.133 1.00 73.81 87 GLN A O 1
ATOM 706 N N . VAL A 1 88 ? -21.280 -3.422 -1.417 1.00 80.38 88 VAL A N 1
ATOM 707 C CA . VAL A 1 88 ? -20.813 -4.452 -0.481 1.00 80.38 88 VAL A CA 1
ATOM 708 C C . VAL A 1 88 ? -19.384 -4.139 -0.048 1.00 80.38 88 VAL A C 1
ATOM 710 O O . VAL A 1 88 ? -19.096 -4.217 1.144 1.00 80.38 88 VAL A O 1
ATOM 713 N N . ASP A 1 89 ? -18.531 -3.669 -0.961 1.00 81.06 89 ASP A N 1
ATOM 714 C CA . ASP A 1 89 ? -17.151 -3.278 -0.648 1.00 81.06 89 ASP A CA 1
ATOM 715 C C . ASP A 1 89 ? -17.070 -2.154 0.383 1.00 81.06 89 ASP A C 1
ATOM 717 O O . ASP A 1 89 ? -16.268 -2.225 1.319 1.00 81.06 89 ASP A O 1
ATOM 721 N N . VAL A 1 90 ? -17.927 -1.134 0.275 1.00 83.25 90 VAL A N 1
ATOM 722 C CA . VAL A 1 90 ? -17.961 -0.032 1.251 1.00 83.25 90 VAL A CA 1
ATOM 723 C C . VAL A 1 90 ? -18.374 -0.542 2.631 1.00 83.25 90 VAL A C 1
ATOM 725 O O . VAL A 1 90 ? -17.726 -0.219 3.632 1.00 83.25 90 VAL A O 1
ATOM 728 N N . LYS A 1 91 ? -19.441 -1.350 2.703 1.00 86.00 91 LYS A N 1
ATOM 729 C CA . LYS A 1 91 ? -19.913 -1.928 3.971 1.00 86.00 91 LYS A CA 1
ATOM 730 C C . LYS A 1 91 ? -18.847 -2.838 4.583 1.00 86.00 91 LYS A C 1
ATOM 732 O O . LYS A 1 91 ? -18.538 -2.695 5.764 1.00 86.00 91 LYS A O 1
ATOM 737 N N . LEU A 1 92 ? -18.236 -3.706 3.781 1.00 85.12 92 LEU A N 1
ATOM 738 C CA . LEU A 1 92 ? -17.199 -4.633 4.218 1.00 85.12 92 LEU A CA 1
ATOM 739 C C . LEU A 1 92 ? -15.940 -3.898 4.684 1.00 85.12 92 LEU A C 1
ATOM 741 O O . LEU A 1 92 ? -15.395 -4.225 5.735 1.00 85.12 92 LEU A O 1
ATOM 745 N N . THR A 1 93 ? -15.512 -2.866 3.955 1.00 84.38 93 THR A N 1
ATOM 746 C CA . THR A 1 93 ? -14.368 -2.032 4.341 1.00 84.38 93 THR A CA 1
ATOM 747 C C . THR A 1 93 ? -14.625 -1.363 5.681 1.00 84.38 93 THR A C 1
ATOM 749 O O . THR A 1 93 ? -13.782 -1.477 6.564 1.00 84.38 93 THR A O 1
ATOM 752 N N . ARG A 1 94 ? -15.801 -0.746 5.881 1.00 87.75 94 ARG A N 1
ATOM 753 C CA . ARG A 1 94 ? -16.184 -0.130 7.165 1.00 87.75 94 ARG A CA 1
ATOM 754 C C . ARG A 1 94 ? -16.197 -1.141 8.309 1.00 87.75 94 ARG A C 1
ATOM 756 O O . ARG A 1 94 ? -15.662 -0.839 9.371 1.00 87.75 94 ARG A O 1
ATOM 763 N N . LEU A 1 95 ? -16.759 -2.331 8.095 1.00 87.31 95 LEU A N 1
ATOM 764 C CA . LEU A 1 95 ? -16.780 -3.397 9.101 1.00 87.31 95 LEU A CA 1
ATOM 765 C C . LEU A 1 95 ? -15.366 -3.849 9.481 1.00 87.31 95 LEU A C 1
ATOM 767 O O . LEU A 1 95 ? -15.051 -3.917 10.666 1.00 87.31 95 LEU A O 1
ATOM 771 N N . ARG A 1 96 ? -14.500 -4.070 8.486 1.00 85.75 96 ARG A N 1
ATOM 772 C CA . ARG A 1 96 ? -13.096 -4.469 8.665 1.00 85.75 96 ARG A CA 1
ATOM 773 C C . ARG A 1 96 ? -12.325 -3.507 9.569 1.00 85.75 96 ARG A C 1
ATOM 775 O O . ARG A 1 96 ? -11.697 -3.936 10.526 1.00 85.75 96 ARG A O 1
ATOM 782 N N . ILE A 1 97 ? -12.422 -2.203 9.323 1.00 87.56 97 ILE A N 1
ATOM 783 C CA . ILE A 1 97 ? -11.748 -1.180 10.147 1.00 87.56 97 ILE A CA 1
ATOM 784 C C . ILE A 1 97 ? -12.527 -0.812 11.422 1.00 87.56 97 ILE A C 1
ATOM 786 O O . ILE A 1 97 ? -12.166 0.138 12.121 1.00 87.56 97 ILE A O 1
ATOM 790 N N . GLY A 1 98 ? -13.623 -1.518 11.709 1.00 87.38 98 GLY A N 1
ATOM 791 C CA . GLY A 1 98 ? -14.437 -1.319 12.898 1.00 87.38 98 GLY A CA 1
ATOM 792 C C . GLY A 1 98 ? -15.211 -0.002 12.929 1.00 87.38 98 GLY A C 1
ATOM 793 O O . GLY A 1 98 ? -15.461 0.507 14.014 1.00 87.38 98 GLY A O 1
ATOM 794 N N . HIS A 1 99 ? -15.591 0.567 11.783 1.00 88.81 99 HIS A N 1
ATOM 795 C CA . HIS A 1 99 ? -16.433 1.765 11.678 1.00 88.81 99 HIS A CA 1
ATOM 796 C C . HIS A 1 99 ? -17.922 1.395 11.731 1.00 88.81 99 HIS A C 1
ATOM 798 O O . HIS A 1 99 ? -18.612 1.333 10.712 1.00 88.81 99 HIS A O 1
ATOM 804 N N . THR A 1 100 ? -18.435 1.163 12.937 1.00 88.69 100 THR A N 1
ATOM 805 C CA . THR A 1 100 ? -19.867 0.935 13.183 1.00 88.69 100 THR A CA 1
ATOM 806 C C . THR 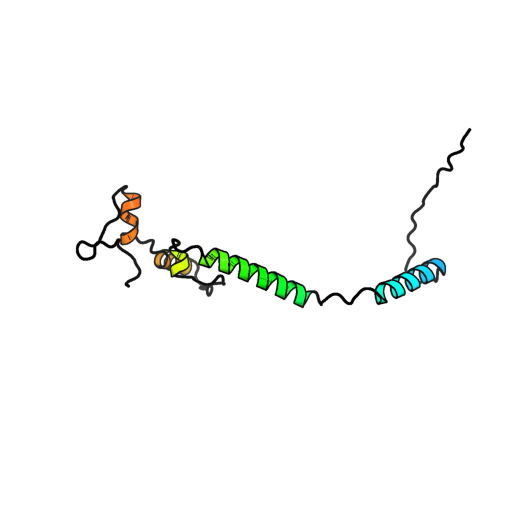A 1 100 ? -20.410 1.990 14.132 1.00 88.69 100 THR A C 1
ATOM 808 O O . THR A 1 100 ? -19.652 2.651 14.841 1.00 88.69 100 THR A O 1
ATOM 811 N N . ARG A 1 101 ? -21.739 2.130 14.206 1.00 87.81 101 ARG A N 1
ATOM 812 C CA . ARG A 1 101 ? -22.360 3.011 15.205 1.00 87.81 101 ARG A CA 1
ATOM 813 C C . ARG A 1 101 ? -21.922 2.634 16.624 1.00 87.81 101 ARG A C 1
ATOM 815 O O . ARG A 1 101 ? -21.649 3.524 17.413 1.00 87.81 101 ARG A O 1
ATOM 822 N N . PHE A 1 102 ? -21.797 1.346 16.935 1.00 85.81 102 PHE A N 1
ATOM 823 C CA . PHE A 1 102 ? -21.401 0.879 18.265 1.00 85.81 102 PHE A CA 1
ATOM 824 C C . PHE A 1 102 ? -20.005 1.372 18.679 1.00 85.81 102 PHE A C 1
ATOM 826 O O . PHE A 1 102 ? -19.827 1.900 19.772 1.00 85.81 102 PHE A O 1
ATOM 833 N N . THR A 1 103 ? -19.034 1.287 17.773 1.00 87.00 103 THR A N 1
ATOM 834 C CA . THR A 1 103 ? -17.635 1.646 18.039 1.00 87.00 103 THR A CA 1
ATOM 835 C C . THR A 1 103 ? -17.329 3.134 17.830 1.00 87.00 103 THR A C 1
ATOM 837 O O . THR A 1 103 ? -16.427 3.656 18.475 1.00 87.00 103 THR A O 1
ATOM 840 N N . HIS A 1 104 ? -18.064 3.846 16.963 1.00 89.12 104 HIS A N 1
ATOM 841 C CA . HIS A 1 104 ? -17.768 5.238 16.573 1.00 89.12 104 HIS A CA 1
ATOM 842 C C . HIS A 1 104 ? -18.785 6.283 17.066 1.00 89.12 104 HIS A C 1
ATOM 844 O O . HIS A 1 104 ? -18.524 7.475 16.926 1.00 89.12 104 HIS A O 1
ATOM 850 N N . ARG A 1 105 ? -19.916 5.891 17.679 1.00 91.62 105 ARG A N 1
ATOM 851 C CA . ARG A 1 105 ? -20.932 6.837 18.200 1.00 91.62 105 ARG A CA 1
ATOM 852 C C . ARG A 1 105 ? -20.336 7.920 19.100 1.00 91.62 105 ARG A C 1
ATOM 854 O O . ARG A 1 105 ? -20.770 9.063 19.023 1.00 91.62 105 ARG A O 1
ATOM 861 N N . HIS A 1 106 ? -19.352 7.570 19.923 1.00 90.75 106 HIS A N 1
ATOM 862 C CA . HIS A 1 106 ? -18.720 8.511 20.843 1.00 90.75 106 HIS A CA 1
ATOM 863 C C . HIS A 1 106 ? -17.999 9.664 20.125 1.00 90.75 106 HIS A C 1
ATOM 865 O O . HIS A 1 106 ? -18.039 10.779 20.626 1.00 90.75 106 HIS A O 1
ATOM 871 N N . LEU A 1 107 ? -17.432 9.438 18.930 1.00 91.31 107 LEU A N 1
ATOM 872 C CA . LEU A 1 107 ? -16.786 10.490 18.133 1.00 91.31 107 LEU A CA 1
ATOM 873 C C . LEU A 1 107 ? -17.803 11.531 17.652 1.00 91.31 107 LEU A C 1
ATOM 875 O O . LEU A 1 107 ? -17.553 12.725 17.752 1.00 91.31 107 LEU A O 1
ATOM 879 N N . PHE A 1 108 ? -18.972 11.081 17.186 1.00 89.81 108 PHE A N 1
ATOM 880 C CA . PHE A 1 108 ? -20.045 11.974 16.733 1.00 89.81 108 PHE A CA 1
ATOM 881 C C . PHE A 1 108 ? -20.686 12.771 17.874 1.00 89.81 108 PHE A C 1
ATOM 883 O O . PHE A 1 108 ? -21.226 13.844 17.639 1.00 89.81 108 PHE A O 1
ATOM 890 N N . LEU A 1 109 ? -20.647 12.237 19.097 1.00 93.19 109 LEU A N 1
ATOM 891 C CA . LEU A 1 109 ? -21.214 12.874 20.288 1.00 93.19 109 LEU A CA 1
ATOM 892 C C . LEU A 1 109 ? -20.169 13.624 21.131 1.00 93.19 109 LEU A C 1
ATOM 894 O O . LEU A 1 109 ? -20.520 14.140 22.187 1.00 93.19 109 LEU A O 1
ATOM 898 N N . GLY A 1 110 ? -18.893 13.641 20.723 1.00 90.62 110 GLY A N 1
ATOM 899 C CA . GLY A 1 110 ? -17.802 14.230 21.513 1.00 90.62 110 GLY A CA 1
ATOM 900 C C . GLY A 1 110 ? -17.579 13.556 22.875 1.00 90.62 110 GLY A C 1
ATOM 901 O O . GLY A 1 110 ? -17.050 14.166 23.800 1.00 90.62 110 GLY A O 1
ATOM 902 N N . GLN A 1 111 ? -18.013 12.305 23.029 1.00 91.88 111 GLN A N 1
ATOM 903 C CA . GLN A 1 111 ? -17.928 11.549 24.275 1.00 91.88 111 GLN A CA 1
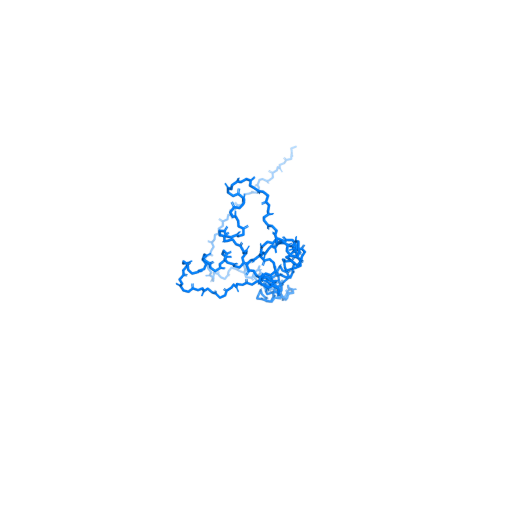ATOM 904 C C . GLN A 1 111 ? -16.620 10.756 24.361 1.00 91.88 111 GLN A C 1
ATOM 906 O O . GLN A 1 111 ? -15.958 10.477 23.359 1.00 91.88 111 GLN A O 1
ATOM 911 N N . ARG A 1 112 ? -16.262 10.333 25.579 1.00 87.25 112 ARG A N 1
ATOM 912 C CA . ARG A 1 112 ? -15.126 9.426 25.794 1.00 87.25 112 ARG A CA 1
ATOM 913 C C . ARG A 1 112 ? -15.375 8.075 25.121 1.00 87.25 112 ARG A C 1
ATOM 915 O O . ARG A 1 112 ? -16.514 7.619 25.021 1.00 87.25 112 ARG A O 1
ATOM 922 N N . VAL A 1 113 ? -14.289 7.424 24.700 1.00 86.25 113 VAL A N 1
ATOM 923 C CA . VAL A 1 113 ? -14.336 6.077 24.119 1.00 86.25 113 VAL A CA 1
ATOM 924 C C . VAL A 1 113 ? -15.013 5.127 25.117 1.00 86.25 113 VAL A C 1
ATOM 926 O O . VAL A 1 113 ? -14.526 5.003 26.245 1.00 86.25 113 VAL A O 1
ATOM 929 N N . PRO A 1 114 ? -16.111 4.454 24.734 1.00 85.19 114 PRO A N 1
ATOM 930 C CA . PRO A 1 114 ? -16.791 3.520 25.613 1.00 85.19 114 PRO A CA 1
ATOM 931 C C . PRO A 1 114 ? -15.893 2.298 25.840 1.00 85.19 114 PRO A C 1
ATOM 933 O O . PRO A 1 114 ? -15.343 1.725 24.894 1.00 85.19 114 PRO A O 1
ATOM 936 N N . ARG A 1 115 ? -15.725 1.927 27.111 1.00 87.19 115 ARG A N 1
ATOM 937 C CA . ARG A 1 115 ? -14.925 0.778 27.547 1.00 87.19 115 ARG A CA 1
ATOM 938 C C . ARG A 1 115 ? -15.832 -0.302 28.111 1.00 87.19 115 ARG A C 1
ATOM 940 O O . ARG A 1 115 ? -16.883 -0.001 28.676 1.00 87.19 115 ARG A O 1
ATOM 947 N N . CYS A 1 116 ? -15.409 -1.549 27.965 1.00 83.81 116 CYS A N 1
ATOM 948 C CA . CYS A 1 116 ? -16.064 -2.670 28.611 1.00 83.81 116 CYS A CA 1
ATOM 949 C C . CYS A 1 116 ? -15.947 -2.524 30.141 1.00 83.81 116 CYS A C 1
ATOM 951 O O . CYS A 1 116 ? -14.838 -2.299 30.631 1.00 83.81 116 CYS A O 1
ATOM 953 N N . PRO A 1 117 ? -17.047 -2.673 30.900 1.00 83.19 117 PRO A N 1
ATOM 954 C CA . PRO A 1 117 ? -17.011 -2.600 32.360 1.00 83.19 117 PRO A CA 1
ATOM 955 C C . PRO A 1 117 ? -16.232 -3.762 32.998 1.00 83.19 117 PRO A C 1
ATOM 957 O O . PRO A 1 117 ? -15.784 -3.638 34.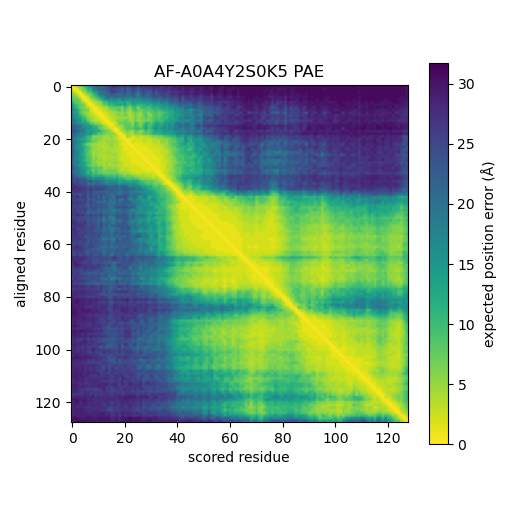131 1.00 83.19 117 PRO A O 1
ATOM 960 N N . THR A 1 118 ? -16.051 -4.875 32.278 1.00 86.12 118 THR A N 1
ATOM 961 C CA . THR A 1 118 ? -15.426 -6.099 32.805 1.00 86.12 118 THR A CA 1
ATOM 962 C C . THR A 1 118 ? -13.938 -6.223 32.464 1.00 86.12 118 THR A C 1
ATOM 964 O O . THR A 1 118 ? -13.170 -6.692 33.295 1.00 86.12 118 THR A O 1
ATOM 967 N N . CYS A 1 119 ? -13.503 -5.827 31.259 1.00 83.94 119 CYS A N 1
ATOM 968 C CA . CYS A 1 119 ? -12.129 -6.066 30.773 1.00 83.94 119 CYS A CA 1
ATOM 969 C C . CYS A 1 119 ? -11.299 -4.795 30.480 1.00 83.94 119 CYS A C 1
ATOM 971 O O . CYS A 1 119 ? -10.243 -4.884 29.867 1.00 83.94 119 CYS A O 1
ATOM 973 N N . PRO A 1 120 ? -11.704 -3.618 30.979 1.00 80.19 120 PRO A N 1
ATOM 974 C CA . PRO A 1 120 ? -11.259 -2.266 30.580 1.00 80.19 120 PRO A CA 1
ATOM 975 C C . PRO A 1 120 ? -10.897 -1.939 29.116 1.00 80.19 120 PRO A C 1
ATOM 977 O O . PRO A 1 120 ? -10.443 -0.822 28.850 1.00 80.19 120 PRO A O 1
ATOM 980 N N . VAL A 1 121 ? -11.098 -2.842 28.153 1.00 84.50 121 VAL A N 1
ATOM 981 C CA . VAL A 1 121 ? -10.763 -2.617 26.738 1.00 84.50 121 VAL A CA 1
ATOM 982 C C . VAL A 1 121 ? -11.860 -1.802 26.044 1.00 84.50 121 VAL A C 1
ATOM 984 O O . VAL A 1 121 ? -13.040 -1.885 26.393 1.00 84.50 121 VAL A O 1
ATOM 987 N N . GLY A 1 122 ? -11.480 -0.991 25.053 1.00 81.38 122 GLY A N 1
ATOM 988 C CA . GLY A 1 122 ? -12.436 -0.316 24.173 1.00 81.38 122 GLY A CA 1
ATOM 989 C C . GLY A 1 122 ? -13.226 -1.311 23.320 1.00 81.38 122 GLY A C 1
ATOM 990 O O . GLY A 1 122 ? -12.721 -2.372 22.960 1.00 81.38 122 GLY A O 1
ATOM 991 N N . PHE A 1 123 ? -14.464 -0.965 22.972 1.00 81.56 123 PHE A N 1
ATOM 992 C CA . PHE A 1 123 ? -15.278 -1.820 22.110 1.00 81.56 123 PHE A CA 1
ATOM 993 C C . PHE A 1 123 ? -14.698 -1.929 20.691 1.00 81.56 123 PHE A C 1
ATOM 995 O O . PHE A 1 123 ? -14.402 -0.921 20.043 1.00 81.56 123 PHE A O 1
ATOM 1002 N N . THR A 1 124 ? -14.603 -3.157 20.181 1.00 79.06 124 THR A N 1
ATOM 1003 C CA . THR A 1 124 ? -14.148 -3.483 18.823 1.00 79.06 124 THR A CA 1
ATOM 1004 C C . THR A 1 124 ? -15.203 -4.303 18.083 1.00 79.06 124 THR A C 1
ATOM 1006 O O . THR A 1 124 ? -16.006 -5.002 18.692 1.00 79.06 124 THR A O 1
ATOM 1009 N N . VAL A 1 125 ? -15.216 -4.212 16.749 1.00 78.81 125 VAL A N 1
ATOM 1010 C CA . VAL A 1 125 ? -16.047 -5.096 15.903 1.00 78.81 125 VAL A CA 1
ATOM 1011 C C . VAL A 1 125 ? -15.435 -6.497 15.820 1.00 78.81 125 VAL A C 1
ATOM 1013 O O . VAL A 1 125 ? -16.153 -7.487 15.749 1.00 78.81 125 VAL A O 1
ATOM 1016 N N . HIS A 1 126 ? -14.104 -6.581 15.859 1.00 70.19 126 HIS A N 1
ATOM 1017 C CA . HIS A 1 126 ? -13.385 -7.844 15.950 1.00 70.19 126 HIS A CA 1
ATOM 1018 C C . HIS A 1 126 ? -13.514 -8.405 17.371 1.00 70.19 126 HIS A C 1
ATOM 1020 O O . HIS A 1 126 ? -13.226 -7.693 18.336 1.00 70.19 126 HIS A O 1
ATOM 1026 N N . ARG A 1 127 ? -13.922 -9.670 17.494 1.00 53.22 127 ARG A N 1
ATOM 1027 C CA . ARG A 1 127 ? -13.855 -10.433 18.746 1.00 53.22 127 ARG A CA 1
ATOM 1028 C C . ARG A 1 127 ? -12.474 -11.087 18.811 1.00 53.22 127 ARG A C 1
ATOM 1030 O O . ARG A 1 127 ? -12.099 -11.732 17.836 1.00 53.22 127 ARG A O 1
ATOM 1037 N N . ILE A 1 128 ? -11.699 -10.802 19.856 1.00 45.75 128 ILE A N 1
ATOM 1038 C CA . ILE A 1 128 ? -10.443 -11.520 20.145 1.00 45.75 128 ILE A CA 1
ATOM 1039 C C . ILE A 1 128 ? -10.802 -12.955 20.522 1.00 45.75 128 ILE A C 1
ATOM 1041 O O . ILE A 1 128 ? -11.817 -13.111 21.244 1.00 45.75 128 ILE A O 1
#

Foldseek 3Di:
DDDDDDDDDDDDDDDPPPPPVVVVVVVVVVVVVVVPPPPPDPPVVVVVVVVVVVLVVVLVVLCVPPVQLVCVQDSHPDDDPDDPDVVVVVVVVCLSSQNDCQQCVCVVVVHPQDADPPPRHGDGSDDD